Protein AF-A0A8H7C502-F1 (afdb_monom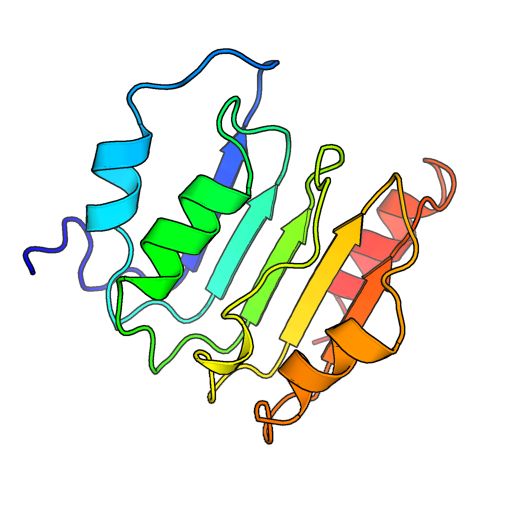er_lite)

Organism: NCBI:txid192524

Secondary structure (DSSP, 8-state):
---S-TT--EEEEE--SSS---TTHHHHHTT--TT--EEEEES--SS-HHHHHHHHHHS--TT--EEEEE-TT--S--TTGGG-TT--EEEEE-SS----TTGGGGGTT-TT--EEEEE----HHHHHHHHHHHHH--

Radius of gyration: 14.64 Å; chains: 1; bounding box: 37×34×35 Å

pLDDT: mean 75.17, std 14.71, range [41.12, 95.19]

Structure (mmCIF, N/CA/C/O backbone):
data_AF-A0A8H7C502-F1
#
_entry.id   AF-A0A8H7C502-F1
#
loop_
_atom_site.group_PDB
_atom_site.id
_atom_site.type_symbol
_atom_site.label_atom_id
_atom_site.label_alt_id
_atom_site.label_comp_id
_atom_site.label_asym_id
_atom_site.label_entity_id
_atom_site.label_seq_id
_atom_site.pdbx_PDB_ins_code
_atom_site.Cartn_x
_atom_site.Cartn_y
_atom_site.Cartn_z
_atom_site.occupancy
_atom_site.B_iso_or_equiv
_atom_site.auth_seq_id
_atom_site.auth_comp_id
_atom_site.auth_asym_id
_atom_site.auth_atom_id
_atom_site.pdbx_PDB_model_num
ATOM 1 N N . MET A 1 1 ? -9.299 15.605 6.192 1.00 69.31 1 MET A N 1
ATOM 2 C CA . MET A 1 1 ? -9.250 15.114 4.798 1.00 69.31 1 MET A CA 1
ATOM 3 C C . MET A 1 1 ? -10.666 14.832 4.335 1.00 69.31 1 MET A C 1
ATOM 5 O O . MET A 1 1 ? -11.429 14.290 5.125 1.00 69.31 1 MET A O 1
ATOM 9 N N . VAL A 1 2 ? -11.006 15.167 3.092 1.00 83.00 2 VAL A N 1
ATOM 10 C CA . VAL A 1 2 ? -12.197 14.621 2.421 1.00 83.00 2 VAL A CA 1
ATOM 11 C C . VAL A 1 2 ? -11.746 13.377 1.661 1.00 83.00 2 VAL A C 1
ATOM 13 O O . VAL A 1 2 ? -10.684 13.412 1.049 1.00 83.00 2 VAL A O 1
ATOM 16 N N . TYR A 1 3 ? -12.511 12.290 1.719 1.00 87.19 3 TYR A N 1
ATOM 17 C CA . TYR A 1 3 ? -12.238 11.074 0.949 1.00 87.19 3 TYR A CA 1
ATOM 18 C C . TYR A 1 3 ? -13.361 10.871 -0.063 1.00 87.19 3 TYR A C 1
ATOM 20 O O . TYR A 1 3 ? -14.529 10.972 0.309 1.00 87.19 3 TYR A O 1
ATOM 28 N N . ILE A 1 4 ? -13.025 10.579 -1.322 1.00 88.50 4 ILE A N 1
ATOM 29 C CA . ILE A 1 4 ? -14.032 10.328 -2.370 1.00 88.50 4 ILE A CA 1
ATOM 30 C C . ILE A 1 4 ? -14.744 8.996 -2.100 1.00 88.50 4 ILE A C 1
ATOM 32 O O . ILE A 1 4 ? -15.949 8.885 -2.307 1.00 88.50 4 ILE A O 1
ATOM 36 N N . LEU A 1 5 ? -14.011 7.997 -1.592 1.00 89.44 5 LEU A N 1
ATOM 37 C CA . LEU A 1 5 ? -14.515 6.644 -1.346 1.00 89.44 5 LEU A CA 1
ATOM 38 C C . LEU A 1 5 ? -14.188 6.180 0.091 1.00 89.44 5 LEU A C 1
ATOM 40 O O . LEU A 1 5 ? -13.353 5.298 0.279 1.00 89.44 5 LEU A O 1
ATOM 44 N N . PRO A 1 6 ? -14.830 6.745 1.133 1.00 89.44 6 PRO A N 1
ATOM 45 C CA . PRO A 1 6 ? -14.469 6.504 2.538 1.00 89.44 6 PRO A CA 1
ATOM 46 C C . PRO A 1 6 ? -14.747 5.081 3.048 1.00 89.44 6 PRO A C 1
ATOM 48 O O . PRO A 1 6 ? -14.337 4.751 4.155 1.00 89.44 6 PRO A O 1
ATOM 51 N N . GLY A 1 7 ? -15.481 4.266 2.285 1.00 92.31 7 GLY A N 1
ATOM 52 C CA . GLY A 1 7 ? -15.746 2.856 2.587 1.00 92.31 7 GLY A CA 1
ATOM 53 C C . GLY A 1 7 ? -14.963 1.880 1.707 1.00 92.31 7 GLY A C 1
ATOM 54 O O . GLY A 1 7 ? -15.174 0.674 1.815 1.00 92.31 7 GLY A O 1
ATOM 55 N N . LEU A 1 8 ? -14.096 2.375 0.815 1.00 94.19 8 LEU A N 1
ATOM 56 C CA . LEU A 1 8 ? -13.321 1.521 -0.079 1.00 94.19 8 LEU A CA 1
ATOM 57 C C . LEU A 1 8 ? -12.335 0.684 0.735 1.00 94.19 8 LEU A C 1
ATOM 59 O O . LEU A 1 8 ? -11.565 1.222 1.530 1.00 94.19 8 LEU A O 1
ATOM 63 N N . GLN A 1 9 ? -12.359 -0.630 0.530 1.00 94.62 9 GLN A N 1
ATOM 64 C CA . GLN A 1 9 ? -11.467 -1.567 1.218 1.00 94.62 9 GLN A CA 1
ATOM 65 C C . GLN A 1 9 ? -10.321 -2.043 0.322 1.00 94.62 9 GLN A C 1
ATOM 67 O O . GLN A 1 9 ? -9.216 -2.273 0.807 1.00 94.62 9 GLN A O 1
ATOM 72 N N . GLY A 1 10 ? -10.573 -2.179 -0.980 1.00 92.56 10 GLY A N 1
ATOM 73 C CA . GLY A 1 10 ? -9.580 -2.607 -1.956 1.00 92.56 10 GLY A CA 1
ATOM 74 C C . GLY A 1 10 ? -9.371 -1.564 -3.035 1.00 92.56 10 GLY A C 1
ATOM 75 O O . GLY A 1 10 ? -10.336 -1.076 -3.617 1.00 92.56 10 GLY A O 1
ATOM 76 N N . LEU A 1 11 ? -8.110 -1.247 -3.302 1.00 90.06 11 LEU A N 1
ATOM 77 C CA . LEU A 1 11 ? -7.704 -0.370 -4.388 1.00 90.06 11 LEU A CA 1
ATOM 78 C C . LEU A 1 11 ? -6.736 -1.120 -5.301 1.00 90.06 11 LEU A C 1
ATOM 80 O O . LEU A 1 11 ? -5.692 -1.589 -4.850 1.00 90.06 11 LEU A O 1
ATOM 84 N N . SER A 1 12 ? -7.081 -1.216 -6.581 1.00 86.06 12 SER A N 1
ATOM 85 C CA . SER A 1 12 ? -6.190 -1.721 -7.621 1.00 86.06 12 SER A CA 1
ATOM 86 C C . SER A 1 12 ? -5.934 -0.603 -8.621 1.00 86.06 12 SER A C 1
ATOM 88 O O . SER A 1 12 ? -6.867 -0.051 -9.202 1.00 86.06 12 SER A O 1
ATOM 90 N N . LEU A 1 13 ? -4.667 -0.234 -8.750 1.00 80.25 13 LEU A N 1
ATOM 91 C CA . LEU A 1 13 ? -4.172 0.792 -9.647 1.00 80.25 13 LEU A CA 1
ATOM 92 C C . LEU A 1 13 ? -3.386 0.091 -10.755 1.00 80.25 13 LEU A C 1
ATOM 94 O O . LEU A 1 13 ? -2.223 -0.248 -10.562 1.00 80.25 13 LEU A O 1
ATOM 98 N N . VAL A 1 14 ? -4.031 -0.129 -11.901 1.00 74.75 14 VAL A N 1
ATOM 99 C CA . VAL A 1 14 ? -3.428 -0.758 -13.085 1.00 74.75 14 VAL A CA 1
ATOM 100 C C . VAL A 1 14 ? -3.310 0.279 -14.197 1.00 74.75 14 VAL A C 1
ATOM 102 O O . VAL A 1 14 ? -4.322 0.866 -14.584 1.00 74.75 14 VAL A O 1
ATOM 105 N N . SER A 1 15 ? -2.099 0.517 -14.700 1.00 67.88 15 SER A N 1
ATOM 106 C CA . SER A 1 15 ? -1.896 1.326 -15.907 1.00 67.88 15 SER A CA 1
ATOM 107 C C . SER A 1 15 ? -1.900 0.437 -17.148 1.00 67.88 15 SER A C 1
ATOM 109 O O . SER A 1 15 ? -1.446 -0.700 -17.104 1.00 67.88 15 SER A O 1
ATOM 111 N N . ALA A 1 16 ? -2.431 0.943 -18.260 1.00 56.38 16 ALA A N 1
ATOM 112 C CA . ALA A 1 16 ? -2.487 0.211 -19.527 1.00 56.38 16 ALA A CA 1
ATOM 113 C C . ALA A 1 16 ? -1.520 0.761 -20.588 1.00 56.38 16 ALA A C 1
ATOM 115 O O . ALA A 1 16 ? -1.327 0.112 -21.60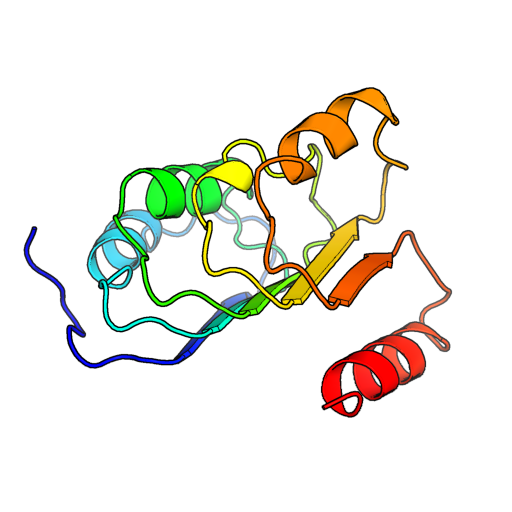9 1.00 56.38 16 ALA A O 1
ATOM 116 N N . ASN A 1 17 ? -0.939 1.951 -20.385 1.00 52.50 17 ASN A N 1
ATOM 117 C CA . ASN A 1 17 ? -0.153 2.649 -21.403 1.00 52.50 17 ASN A CA 1
ATOM 118 C C . ASN A 1 17 ? 1.123 3.259 -20.807 1.00 52.50 17 ASN A C 1
ATOM 120 O O . ASN A 1 17 ? 1.136 3.658 -19.646 1.00 52.50 17 ASN A O 1
ATOM 124 N N . GLY A 1 18 ? 2.172 3.330 -21.638 1.00 54.72 18 GLY A N 1
ATOM 125 C CA . GLY A 1 18 ? 3.511 3.824 -21.296 1.00 54.72 18 GLY A CA 1
ATOM 126 C C . GLY A 1 18 ? 3.571 5.265 -20.751 1.00 54.72 18 GLY A C 1
ATOM 127 O O . GLY A 1 18 ? 2.543 5.920 -20.592 1.00 54.72 18 GLY A O 1
ATOM 128 N N . PRO A 1 19 ? 4.784 5.785 -20.483 1.00 52.06 19 PRO A N 1
ATOM 129 C CA . PRO A 1 19 ? 5.087 6.759 -19.428 1.00 52.06 19 PRO A CA 1
ATOM 130 C C . PRO A 1 19 ? 4.609 8.193 -19.718 1.00 52.06 19 PRO A C 1
ATOM 132 O O . PRO A 1 19 ? 5.402 9.125 -19.842 1.00 52.06 19 PRO A O 1
ATOM 135 N N . GLN A 1 20 ? 3.300 8.405 -19.827 1.00 54.44 20 GLN A N 1
ATOM 136 C CA . GLN A 1 20 ? 2.707 9.736 -19.878 1.00 54.44 20 GLN A CA 1
ATOM 137 C C . GLN A 1 20 ? 2.201 10.122 -18.492 1.00 54.44 20 GLN A C 1
ATOM 139 O O . GLN A 1 20 ? 1.434 9.392 -17.870 1.00 54.44 20 GLN A O 1
ATOM 144 N N . SER A 1 21 ? 2.631 11.286 -18.001 1.00 50.88 21 SER A N 1
ATOM 145 C CA . SER A 1 21 ? 2.232 11.781 -16.687 1.00 50.88 21 SER A CA 1
ATOM 146 C C . SER A 1 21 ? 0.725 12.022 -16.649 1.00 50.88 21 SER A C 1
ATOM 148 O O . SER A 1 21 ? 0.172 12.894 -17.324 1.00 50.88 21 SER A O 1
ATOM 150 N N . HIS A 1 22 ? 0.020 11.207 -15.871 1.00 55.72 22 HIS A N 1
ATOM 151 C CA . HIS A 1 22 ? -1.423 11.323 -15.783 1.00 55.72 22 HIS A CA 1
ATOM 152 C C . HIS A 1 22 ? -1.814 12.412 -14.767 1.00 55.72 22 HIS A C 1
ATOM 154 O O . HIS A 1 22 ? -1.329 12.401 -13.632 1.00 55.72 22 HIS A O 1
ATOM 160 N N . PRO A 1 23 ? -2.784 13.296 -15.089 1.00 57.62 23 PRO A N 1
ATOM 161 C CA . PRO A 1 23 ? -3.371 14.255 -14.137 1.00 57.62 23 PRO A CA 1
ATOM 162 C C . PRO A 1 23 ? -4.107 13.576 -12.960 1.00 57.62 23 PRO A C 1
ATOM 164 O O . PRO A 1 23 ? -4.678 14.233 -12.092 1.00 57.62 23 PRO A O 1
ATOM 167 N N . PHE A 1 24 ? -4.093 12.245 -12.926 1.00 65.19 24 PHE A N 1
ATOM 168 C CA . PHE A 1 24 ? -4.794 11.381 -11.992 1.00 65.19 24 PHE A CA 1
ATOM 169 C C . PHE A 1 24 ? -4.161 11.340 -10.586 1.00 65.19 24 PHE A C 1
ATOM 171 O O . PHE A 1 24 ? -4.826 10.949 -9.629 1.00 65.19 24 PHE A O 1
ATOM 178 N N . LEU A 1 25 ? -2.920 11.815 -10.418 1.00 64.06 25 LEU A N 1
ATOM 179 C CA . LEU A 1 25 ? -2.206 11.814 -9.129 1.00 64.06 25 LEU A CA 1
ATOM 180 C C . LEU A 1 25 ? -2.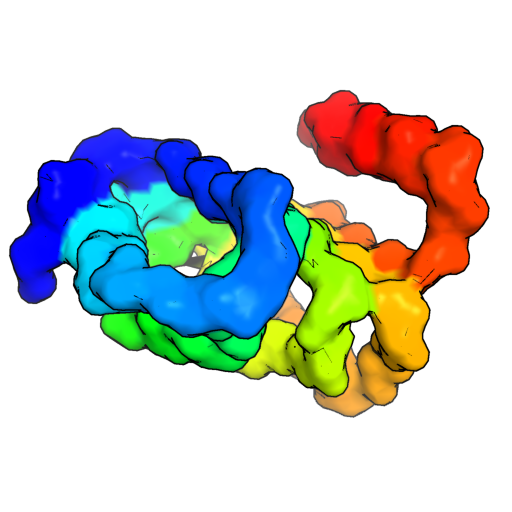937 12.576 -8.018 1.00 64.06 25 LEU A C 1
ATOM 182 O O . LEU A 1 25 ? -3.026 12.102 -6.885 1.00 64.06 25 LEU A O 1
ATOM 186 N N . GLY A 1 26 ? -3.536 13.722 -8.357 1.00 66.62 26 GLY A N 1
ATOM 187 C CA . GLY A 1 26 ? -4.331 14.491 -7.401 1.00 66.62 26 GLY A CA 1
ATOM 188 C C . GLY A 1 26 ? -5.541 13.705 -6.895 1.00 66.62 26 GLY A C 1
ATOM 189 O O . GLY A 1 26 ? -5.847 13.753 -5.708 1.00 66.62 26 GLY A O 1
ATOM 190 N N . ILE A 1 27 ? -6.188 12.925 -7.767 1.00 73.81 27 ILE A N 1
ATOM 191 C CA . ILE A 1 27 ? -7.387 12.143 -7.442 1.00 73.81 27 ILE A CA 1
ATOM 192 C C . ILE A 1 27 ? -7.042 10.959 -6.536 1.00 73.81 27 ILE A C 1
ATOM 194 O O . ILE A 1 27 ? -7.770 10.717 -5.574 1.00 73.81 27 ILE A O 1
ATOM 198 N N . ILE A 1 28 ? -5.920 10.268 -6.782 1.00 76.88 28 ILE A N 1
ATOM 199 C CA . ILE A 1 28 ? -5.507 9.099 -5.985 1.00 76.88 28 ILE A CA 1
ATOM 200 C C . ILE A 1 28 ? -5.360 9.460 -4.500 1.00 76.88 28 ILE A C 1
ATOM 202 O O . ILE A 1 28 ? -5.782 8.685 -3.641 1.00 76.88 28 ILE A O 1
ATOM 206 N N . SER A 1 29 ? -4.849 10.654 -4.178 1.00 80.56 29 SER A N 1
ATOM 207 C CA . SER A 1 29 ? -4.738 11.102 -2.781 1.00 80.56 29 SER A CA 1
ATOM 208 C C . SER A 1 29 ? -6.090 11.082 -2.047 1.00 80.56 29 SER A C 1
ATOM 210 O O . SER A 1 29 ? -6.208 10.584 -0.931 1.00 80.56 29 SER A O 1
ATOM 212 N N . TYR A 1 30 ? -7.175 11.489 -2.704 1.00 85.19 30 TYR A N 1
ATOM 213 C CA . TYR A 1 30 ? -8.508 11.466 -2.099 1.00 85.19 30 TYR A CA 1
ATOM 214 C C . TYR A 1 30 ? -9.125 10.058 -1.996 1.00 85.19 30 TYR A C 1
ATOM 216 O O . TYR A 1 30 ? -10.183 9.902 -1.378 1.00 85.19 30 TYR A O 1
ATOM 224 N N . ILE A 1 31 ? -8.498 9.037 -2.587 1.00 88.12 31 ILE A N 1
ATOM 225 C CA . ILE A 1 31 ? -8.930 7.634 -2.513 1.00 88.12 31 ILE A CA 1
ATOM 226 C C . ILE A 1 31 ? -8.290 6.920 -1.311 1.00 88.12 31 ILE A C 1
ATOM 228 O O . ILE A 1 31 ? -8.881 5.973 -0.790 1.00 88.12 31 ILE A O 1
ATOM 232 N N . PHE A 1 32 ? -7.136 7.387 -0.815 1.00 89.81 32 PHE A N 1
ATOM 233 C CA . PHE A 1 32 ? -6.431 6.801 0.332 1.00 89.81 32 PHE A CA 1
ATOM 234 C C . PHE A 1 32 ? -7.137 7.064 1.673 1.00 89.81 32 PHE A C 1
ATOM 236 O O . PHE A 1 32 ? -6.706 7.865 2.505 1.00 89.81 32 PHE A O 1
ATOM 243 N N . ALA A 1 33 ? -8.250 6.364 1.879 1.00 91.25 33 ALA A N 1
ATOM 244 C CA . ALA A 1 33 ? -9.067 6.426 3.079 1.00 91.25 33 ALA A CA 1
ATOM 245 C C . ALA A 1 33 ? -8.623 5.400 4.144 1.00 91.25 33 ALA A C 1
ATOM 247 O O . ALA A 1 33 ? -8.144 4.318 3.796 1.00 91.25 33 ALA A O 1
ATOM 248 N N . PRO A 1 34 ? -8.868 5.662 5.445 1.00 92.25 34 PRO A N 1
ATOM 249 C CA . PRO A 1 34 ? -8.538 4.733 6.532 1.00 92.25 34 PRO A CA 1
ATOM 250 C C . PRO A 1 34 ? -9.223 3.361 6.443 1.00 92.25 34 PRO A C 1
ATOM 252 O O . PRO A 1 34 ? -8.804 2.424 7.121 1.00 92.25 34 PRO A O 1
ATOM 255 N N . SER A 1 35 ? -10.287 3.239 5.645 1.00 93.50 35 SER A N 1
ATOM 256 C CA . SER A 1 35 ? -10.997 1.983 5.382 1.00 93.50 35 SER A CA 1
ATOM 257 C C . SER A 1 35 ? -10.208 1.001 4.517 1.00 93.50 35 SER A C 1
ATOM 259 O O . SER A 1 35 ? -10.576 -0.172 4.474 1.00 93.50 35 SER A O 1
ATOM 261 N N . LEU A 1 36 ? -9.161 1.456 3.818 1.00 94.88 36 LEU A N 1
ATOM 262 C CA . LEU A 1 36 ? -8.386 0.607 2.923 1.00 94.88 36 LEU A CA 1
ATOM 263 C C . LEU A 1 36 ? -7.670 -0.494 3.699 1.00 94.88 36 LEU A C 1
ATOM 265 O O . LEU A 1 36 ? -6.957 -0.251 4.673 1.00 94.88 36 LEU A O 1
ATOM 269 N N . THR A 1 37 ? -7.854 -1.715 3.213 1.00 95.12 37 THR A N 1
ATOM 270 C CA . THR A 1 37 ? -7.257 -2.935 3.750 1.00 95.12 37 THR A CA 1
ATOM 271 C C . THR A 1 37 ? -6.271 -3.551 2.765 1.00 95.12 37 THR A C 1
ATOM 273 O O . THR A 1 37 ? -5.287 -4.166 3.183 1.00 95.12 37 THR A O 1
ATOM 276 N N . THR A 1 38 ? -6.502 -3.349 1.464 1.00 93.56 38 THR A N 1
ATOM 277 C CA . THR A 1 38 ? -5.664 -3.873 0.385 1.00 93.56 38 THR A CA 1
ATOM 278 C C . THR A 1 38 ? -5.377 -2.806 -0.664 1.00 93.56 38 THR A C 1
ATOM 280 O O . THR A 1 38 ? -6.282 -2.097 -1.108 1.00 93.56 38 THR A O 1
ATOM 283 N N . ILE A 1 39 ? -4.114 -2.703 -1.071 1.00 90.50 39 ILE A N 1
ATOM 284 C CA . ILE A 1 39 ? -3.684 -1.861 -2.190 1.00 90.50 39 ILE A CA 1
ATOM 285 C C . ILE A 1 39 ? -2.805 -2.708 -3.108 1.00 90.50 39 ILE A C 1
ATOM 287 O O . ILE A 1 39 ? -1.922 -3.437 -2.652 1.00 90.50 39 ILE A O 1
ATOM 291 N N . THR A 1 40 ? -3.073 -2.649 -4.404 1.00 86.56 40 THR A N 1
ATOM 292 C CA . THR A 1 40 ? -2.236 -3.236 -5.451 1.00 86.56 40 THR A CA 1
ATOM 293 C C . THR A 1 40 ? -1.966 -2.169 -6.490 1.00 86.56 40 THR A C 1
ATOM 295 O O . THR A 1 40 ? -2.904 -1.583 -7.023 1.00 86.56 40 THR A O 1
ATOM 298 N N . VAL A 1 41 ? -0.694 -1.919 -6.757 1.00 80.88 41 VAL A N 1
ATOM 299 C CA . VAL A 1 41 ? -0.238 -1.035 -7.827 1.00 80.88 41 VAL A CA 1
ATOM 300 C C . VAL A 1 41 ? 0.517 -1.905 -8.812 1.00 80.88 41 VAL A C 1
ATOM 302 O O . VAL A 1 41 ? 1.413 -2.638 -8.397 1.00 80.88 41 VAL A O 1
ATOM 305 N N . SER A 1 42 ? 0.118 -1.868 -10.078 1.00 76.81 42 SER A N 1
ATOM 306 C CA . SER A 1 42 ? 0.747 -2.653 -11.133 1.00 76.81 42 SER A CA 1
ATOM 307 C C . SER A 1 42 ? 0.878 -1.864 -12.429 1.00 76.81 42 SER A C 1
ATOM 309 O O . SER A 1 42 ? -0.058 -1.135 -12.777 1.00 76.81 42 SER A O 1
ATOM 311 N N . VAL A 1 43 ? 1.959 -2.120 -13.174 1.00 66.62 43 VAL A N 1
ATOM 312 C CA . VAL A 1 43 ? 2.272 -1.548 -14.499 1.00 66.62 43 VAL A CA 1
ATOM 313 C C . VAL A 1 43 ? 2.575 -0.043 -14.448 1.00 66.62 43 VAL A C 1
ATOM 315 O O . VAL A 1 43 ? 1.923 0.697 -13.719 1.00 66.62 43 VAL A O 1
ATOM 318 N N . CYS A 1 44 ? 3.532 0.437 -15.250 1.00 60.88 44 CYS A N 1
ATOM 319 C CA . CYS A 1 44 ? 4.039 1.814 -15.206 1.00 60.88 44 CYS A CA 1
ATOM 320 C C . CYS A 1 44 ? 2.940 2.889 -15.230 1.00 60.88 44 CYS A C 1
ATOM 322 O O . CYS A 1 44 ? 2.251 3.099 -16.232 1.00 60.88 44 CYS A O 1
ATOM 324 N N . TRP A 1 45 ? 2.830 3.653 -14.144 1.00 56.50 45 TRP A N 1
ATOM 325 C CA . TRP A 1 45 ? 1.805 4.691 -13.969 1.00 56.50 45 TRP A CA 1
ATOM 326 C C . TRP A 1 45 ? 2.144 6.056 -14.588 1.00 56.50 45 TRP A C 1
ATOM 328 O O . TRP A 1 45 ? 1.488 7.048 -14.265 1.00 56.50 45 TRP A O 1
ATOM 338 N N . GLY A 1 46 ? 3.191 6.160 -15.421 1.00 50.56 46 GLY A N 1
ATOM 339 C CA . GLY A 1 46 ? 3.691 7.439 -15.968 1.00 50.56 46 GLY A CA 1
ATOM 340 C C . GLY A 1 46 ? 4.049 8.493 -14.905 1.00 50.56 46 GLY A C 1
ATOM 341 O O . GLY A 1 46 ? 4.401 9.630 -15.215 1.00 50.56 46 GLY A O 1
ATOM 342 N N . ALA A 1 47 ? 3.959 8.104 -13.640 1.00 54.38 47 ALA A N 1
ATOM 343 C CA . ALA A 1 47 ? 4.299 8.820 -12.444 1.00 54.38 47 ALA A CA 1
ATOM 344 C C . ALA A 1 47 ? 5.206 7.882 -11.667 1.00 54.38 47 ALA A C 1
ATOM 346 O O . ALA A 1 47 ? 4.846 6.728 -11.437 1.00 54.38 47 ALA A O 1
ATOM 347 N N . SER A 1 48 ? 6.372 8.389 -11.279 1.00 60.47 48 SER A N 1
ATOM 348 C CA . SER A 1 48 ? 7.310 7.646 -10.446 1.00 60.47 48 SER A CA 1
ATOM 349 C C . SER A 1 48 ? 6.569 7.060 -9.243 1.00 60.47 48 SER A C 1
ATOM 351 O O . SER A 1 48 ? 5.806 7.784 -8.589 1.00 60.47 48 SER A O 1
ATOM 353 N N . TRP A 1 49 ? 6.814 5.780 -8.954 1.00 68.38 49 TRP A N 1
ATOM 354 C CA . TRP A 1 49 ? 6.408 5.070 -7.738 1.00 68.38 49 TRP A CA 1
ATOM 355 C C . TRP A 1 49 ? 6.501 5.954 -6.476 1.00 68.38 49 TRP A C 1
ATOM 357 O O . TRP A 1 49 ? 5.580 5.989 -5.653 1.00 68.38 49 TRP A O 1
ATOM 367 N N . ILE A 1 50 ? 7.546 6.785 -6.404 1.00 71.44 50 ILE A N 1
ATOM 368 C CA . ILE A 1 50 ? 7.794 7.778 -5.351 1.00 71.44 50 ILE A CA 1
ATOM 369 C C . ILE A 1 50 ? 6.566 8.662 -5.091 1.00 71.44 50 ILE A C 1
ATOM 371 O O . ILE A 1 50 ? 6.283 9.020 -3.951 1.00 71.44 50 ILE A O 1
ATOM 375 N N . THR A 1 51 ? 5.799 9.001 -6.124 1.00 75.19 51 THR A N 1
ATOM 376 C CA . THR A 1 51 ? 4.611 9.856 -6.027 1.00 75.19 51 THR A CA 1
ATOM 377 C C . THR A 1 51 ? 3.441 9.134 -5.365 1.00 75.19 51 THR A C 1
ATOM 379 O O . THR A 1 51 ? 2.795 9.686 -4.472 1.00 75.19 51 THR A O 1
ATOM 382 N N . VAL A 1 52 ? 3.169 7.891 -5.774 1.00 77.44 52 VAL A N 1
ATOM 383 C CA . VAL A 1 52 ? 2.102 7.068 -5.180 1.00 77.44 52 VAL A CA 1
ATOM 384 C C . VAL A 1 52 ? 2.436 6.785 -3.720 1.00 77.44 52 VAL A C 1
ATOM 386 O O . VAL A 1 52 ? 1.605 7.020 -2.842 1.00 77.44 52 VAL A O 1
ATOM 389 N N . GLN A 1 53 ? 3.681 6.395 -3.453 1.00 79.69 53 GLN A N 1
ATOM 390 C CA . GLN A 1 53 ? 4.227 6.208 -2.115 1.00 79.69 53 GLN A CA 1
ATOM 391 C C . GLN A 1 53 ? 4.121 7.475 -1.260 1.00 79.69 53 GLN A C 1
ATOM 393 O O . GLN A 1 53 ? 3.653 7.416 -0.124 1.00 79.69 53 GLN A O 1
ATOM 398 N N . HIS A 1 54 ? 4.511 8.636 -1.798 1.00 82.31 54 HIS A N 1
ATOM 399 C CA . HIS A 1 54 ? 4.408 9.921 -1.110 1.00 82.31 54 HIS A CA 1
ATOM 400 C C . HIS A 1 54 ? 2.963 10.202 -0.690 1.00 82.31 54 HIS A C 1
ATOM 402 O O . HIS A 1 54 ? 2.707 10.546 0.466 1.00 82.31 54 HIS A O 1
ATOM 408 N N . HIS A 1 55 ? 2.005 9.999 -1.599 1.00 84.00 55 HIS A N 1
ATOM 409 C CA . HIS A 1 55 ? 0.597 10.147 -1.263 1.00 84.00 55 HIS A CA 1
ATOM 410 C C . HIS A 1 55 ? 0.177 9.141 -0.195 1.00 84.00 55 HIS A C 1
ATOM 412 O O . HIS A 1 55 ? -0.306 9.577 0.845 1.00 84.00 55 HIS A O 1
ATOM 418 N N . MET A 1 56 ? 0.436 7.844 -0.357 1.00 86.19 56 MET A N 1
ATOM 419 C CA . MET A 1 56 ? 0.109 6.837 0.662 1.00 86.19 56 MET A CA 1
ATOM 420 C C . MET A 1 56 ? 0.653 7.205 2.047 1.00 86.19 56 MET A C 1
ATOM 422 O O . MET A 1 56 ? -0.088 7.176 3.026 1.00 86.19 56 MET A O 1
ATOM 426 N N . ASN A 1 57 ? 1.910 7.642 2.118 1.00 86.50 57 ASN A N 1
ATOM 427 C CA . ASN A 1 57 ? 2.567 8.064 3.352 1.00 86.50 57 ASN A CA 1
ATOM 428 C C . ASN A 1 57 ? 1.960 9.348 3.943 1.00 86.50 57 ASN A C 1
ATOM 430 O O . ASN A 1 57 ? 2.032 9.576 5.151 1.00 86.50 57 ASN A O 1
ATOM 434 N N . SER A 1 58 ? 1.347 10.208 3.132 1.00 87.75 58 SER A N 1
ATOM 435 C CA . SER A 1 58 ? 0.619 11.386 3.624 1.00 87.75 58 SER A CA 1
ATOM 436 C C . SER A 1 58 ? -0.743 11.041 4.252 1.00 87.75 58 SER A C 1
ATOM 438 O O . SER A 1 58 ? -1.337 11.879 4.934 1.00 87.75 58 SER A O 1
ATOM 440 N N . HIS A 1 59 ? -1.220 9.801 4.084 1.00 88.12 59 HIS A N 1
ATOM 441 C CA . HIS A 1 59 ? -2.486 9.316 4.624 1.00 88.12 59 HIS A CA 1
ATOM 442 C C . HIS A 1 59 ? -2.283 8.342 5.787 1.00 88.12 59 HIS A C 1
ATOM 444 O O . HIS A 1 59 ? -1.336 7.561 5.848 1.00 88.12 59 HIS A O 1
ATOM 450 N N . HIS A 1 60 ? -3.217 8.369 6.735 1.00 89.06 60 HIS A N 1
ATOM 451 C CA . HIS A 1 60 ? -3.265 7.374 7.797 1.00 89.06 60 HIS A CA 1
ATOM 452 C C . HIS A 1 60 ? -4.057 6.155 7.310 1.00 89.06 60 HIS A C 1
ATOM 454 O O . HIS A 1 60 ? -5.281 6.223 7.184 1.00 89.06 60 HIS A O 1
ATOM 460 N N . LEU A 1 61 ? -3.353 5.050 7.047 1.00 92.31 61 LEU A N 1
ATOM 461 C CA . LEU A 1 61 ? -3.913 3.784 6.557 1.00 92.31 61 LEU A CA 1
ATOM 462 C C . LEU A 1 61 ? -3.803 2.676 7.628 1.00 92.31 61 LEU A C 1
ATOM 464 O O . LEU A 1 61 ? -3.069 1.705 7.443 1.00 92.31 61 LEU A O 1
ATOM 468 N N . PRO A 1 62 ? -4.503 2.800 8.773 1.00 91.50 62 PRO A N 1
ATOM 469 C CA . PRO A 1 62 ? -4.314 1.919 9.930 1.00 91.50 62 PRO A CA 1
ATOM 470 C C . PRO A 1 62 ? -4.740 0.472 9.678 1.00 91.50 62 PRO A C 1
ATOM 472 O O . PRO A 1 62 ? -4.289 -0.427 10.381 1.00 91.50 62 PRO A O 1
ATOM 475 N N . ASN A 1 63 ? -5.612 0.242 8.696 1.00 92.94 63 ASN A N 1
ATOM 476 C CA . ASN A 1 63 ? -6.172 -1.073 8.394 1.00 92.94 63 ASN A CA 1
ATOM 477 C C . ASN A 1 63 ? -5.484 -1.767 7.214 1.00 92.94 63 ASN A C 1
ATOM 479 O O . ASN A 1 63 ? -5.863 -2.889 6.869 1.00 92.94 63 ASN A O 1
ATOM 483 N N . LEU A 1 64 ? -4.484 -1.126 6.598 1.00 94.38 64 LEU A N 1
ATOM 484 C CA . LEU A 1 64 ? -3.776 -1.684 5.455 1.00 94.38 64 LEU A CA 1
ATOM 485 C C . LEU A 1 64 ? -2.990 -2.920 5.902 1.00 94.38 64 LEU A C 1
ATOM 487 O O . LEU A 1 64 ? -1.977 -2.810 6.590 1.00 94.38 64 LEU A O 1
ATOM 491 N N . TYR A 1 65 ? -3.470 -4.103 5.516 1.00 95.19 65 TYR A N 1
ATOM 492 C CA . TYR A 1 65 ? -2.840 -5.377 5.867 1.00 95.19 65 TYR A CA 1
ATOM 493 C C . TYR A 1 65 ? -2.130 -6.022 4.674 1.00 95.19 65 TYR A C 1
ATOM 495 O O . TYR A 1 65 ? -1.261 -6.873 4.874 1.00 95.19 65 TYR A O 1
ATOM 503 N N . ARG A 1 66 ? -2.491 -5.651 3.439 1.00 93.62 66 ARG A N 1
ATOM 504 C CA . ARG A 1 66 ? -1.882 -6.184 2.218 1.00 93.62 66 ARG A CA 1
ATOM 505 C C . ARG A 1 66 ? -1.513 -5.063 1.263 1.00 93.62 66 ARG A C 1
ATOM 507 O O . ARG A 1 66 ? -2.358 -4.245 0.903 1.00 93.62 66 ARG A O 1
ATOM 514 N N . LEU A 1 67 ? -0.272 -5.107 0.804 1.00 90.44 67 LEU A N 1
ATOM 515 C CA . LEU A 1 67 ? 0.284 -4.149 -0.127 1.00 90.44 67 LEU A CA 1
ATOM 516 C C . LEU A 1 67 ? 1.110 -4.866 -1.187 1.00 90.44 67 LEU A C 1
ATOM 518 O O . LEU A 1 67 ? 1.923 -5.734 -0.866 1.00 90.44 67 LEU A O 1
ATOM 522 N N . ARG A 1 68 ? 0.851 -4.534 -2.450 1.00 86.88 68 ARG A N 1
ATOM 523 C CA . ARG A 1 68 ? 1.544 -5.104 -3.602 1.00 86.88 68 ARG A CA 1
ATOM 524 C C . ARG A 1 68 ? 2.001 -3.998 -4.539 1.00 86.88 68 ARG A C 1
ATOM 526 O O . ARG A 1 68 ? 1.172 -3.183 -4.947 1.00 86.88 68 ARG A O 1
ATOM 533 N N . TYR A 1 69 ? 3.278 -4.032 -4.886 1.00 82.19 69 TYR A N 1
ATOM 534 C CA . TYR A 1 69 ? 3.909 -3.173 -5.878 1.00 82.19 69 TYR A CA 1
ATOM 535 C C . TYR A 1 69 ? 4.491 -4.058 -6.972 1.00 82.19 69 TYR A C 1
ATOM 537 O O . TYR A 1 69 ? 5.363 -4.877 -6.697 1.00 82.19 69 TYR A O 1
ATOM 545 N N . LEU A 1 70 ? 3.926 -3.941 -8.170 1.00 78.12 70 LEU A N 1
ATOM 546 C CA . LEU A 1 70 ? 4.254 -4.731 -9.351 1.00 78.12 70 LEU A CA 1
ATOM 547 C C . LEU A 1 70 ? 4.589 -3.765 -10.497 1.00 78.12 70 LEU A C 1
ATOM 549 O O . LEU A 1 70 ? 3.777 -3.571 -11.402 1.00 78.12 70 LEU A O 1
ATOM 553 N N . ASP A 1 71 ? 5.705 -3.053 -10.379 1.00 71.69 71 ASP A N 1
ATOM 554 C CA . ASP A 1 71 ? 6.120 -2.053 -11.362 1.00 71.69 71 ASP A CA 1
ATOM 555 C C . ASP A 1 71 ? 7.586 -2.257 -11.713 1.00 71.69 71 ASP A C 1
ATOM 557 O O . ASP A 1 71 ? 8.463 -2.190 -10.856 1.00 71.69 71 ASP A O 1
ATOM 561 N N . ASP A 1 72 ? 7.816 -2.464 -12.996 1.00 67.19 72 ASP A N 1
ATOM 562 C CA . ASP A 1 72 ? 9.109 -2.786 -13.579 1.00 67.19 72 ASP A CA 1
ATOM 563 C C . ASP A 1 72 ? 10.041 -1.561 -13.599 1.00 67.19 72 ASP A C 1
ATOM 565 O O . ASP A 1 72 ? 11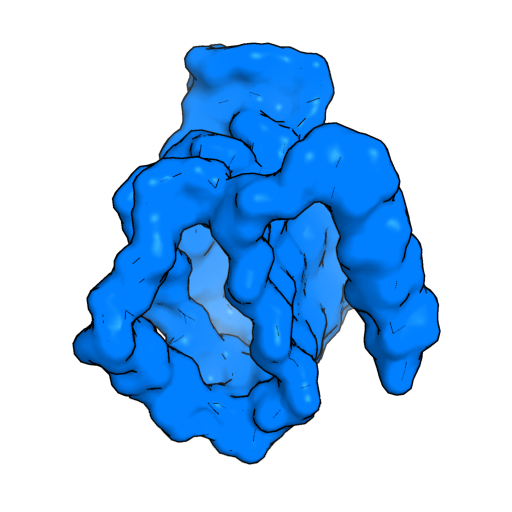.255 -1.678 -13.702 1.00 67.19 72 ASP A O 1
ATOM 569 N N . THR A 1 73 ? 9.482 -0.355 -13.420 1.00 65.19 73 THR A N 1
ATOM 570 C CA . THR A 1 73 ? 10.234 0.913 -13.339 1.00 65.19 73 THR A CA 1
ATOM 571 C C . THR A 1 73 ? 10.593 1.329 -11.913 1.00 65.19 73 THR A C 1
ATOM 573 O O . THR A 1 73 ? 10.852 2.505 -11.631 1.00 65.19 73 THR A O 1
ATOM 576 N N . LEU A 1 74 ? 10.567 0.387 -10.973 1.00 66.81 74 LEU A N 1
ATOM 577 C CA . LEU A 1 74 ? 10.862 0.651 -9.574 1.00 66.81 74 LEU A CA 1
ATOM 578 C C . LEU A 1 74 ? 12.360 0.931 -9.360 1.00 66.81 74 LEU A C 1
ATOM 580 O O . LEU A 1 74 ? 13.134 0.050 -9.038 1.00 66.81 74 LEU A O 1
ATOM 584 N N . GLU A 1 75 ? 12.777 2.191 -9.487 1.00 64.62 75 GLU A N 1
ATOM 585 C CA . GLU A 1 75 ? 14.197 2.561 -9.335 1.00 64.62 75 GLU A CA 1
ATOM 586 C C . GLU A 1 75 ? 14.710 2.494 -7.877 1.00 64.62 75 GLU A C 1
ATOM 588 O O . GLU A 1 75 ? 15.918 2.493 -7.640 1.00 64.62 75 GLU A O 1
ATOM 593 N N . HIS A 1 76 ? 13.814 2.531 -6.880 1.00 68.44 76 HIS A N 1
ATOM 594 C CA . HIS A 1 76 ? 14.179 2.651 -5.463 1.00 68.44 76 HIS A CA 1
ATOM 595 C C . HIS A 1 76 ? 13.223 1.893 -4.537 1.00 68.44 76 HIS A C 1
ATOM 597 O O . HIS A 1 76 ? 12.010 1.874 -4.751 1.00 68.44 76 HIS A O 1
ATOM 603 N N . TYR A 1 77 ? 13.772 1.374 -3.431 1.00 72.50 77 TYR A N 1
ATOM 604 C CA . TYR A 1 77 ? 13.001 0.742 -2.359 1.00 72.50 77 TYR A CA 1
ATOM 605 C C . TYR A 1 77 ? 11.885 1.670 -1.840 1.00 72.50 77 TYR A C 1
ATOM 607 O O . TYR A 1 77 ? 12.128 2.866 -1.635 1.00 72.50 77 TYR A O 1
ATOM 615 N N . PRO A 1 78 ? 10.672 1.151 -1.568 1.00 73.19 78 PRO A N 1
ATOM 616 C CA . PRO A 1 78 ? 9.561 1.952 -1.071 1.00 73.19 78 PRO A CA 1
ATOM 617 C C . PRO A 1 78 ? 9.766 2.464 0.369 1.00 73.19 78 PRO A C 1
ATOM 619 O O . PRO A 1 78 ? 9.266 1.882 1.329 1.00 73.19 78 PRO A O 1
ATOM 622 N N . CYS A 1 79 ? 10.450 3.598 0.538 1.00 74.31 79 CYS A N 1
ATOM 623 C CA . CYS A 1 79 ? 10.631 4.263 1.838 1.00 74.31 79 CYS A CA 1
ATOM 624 C C . CYS A 1 79 ? 9.297 4.629 2.543 1.00 74.31 79 CYS A C 1
ATOM 626 O O . CYS A 1 79 ? 8.292 4.989 1.920 1.00 74.31 79 CYS A O 1
ATOM 628 N N . GLY A 1 80 ? 9.251 4.640 3.873 1.00 80.06 80 GLY A N 1
ATOM 629 C CA . GLY A 1 80 ? 8.015 4.973 4.596 1.00 80.06 80 GLY A CA 1
ATOM 630 C C . GLY A 1 80 ? 7.036 3.801 4.717 1.00 80.06 80 GLY A C 1
ATOM 631 O O . GLY A 1 80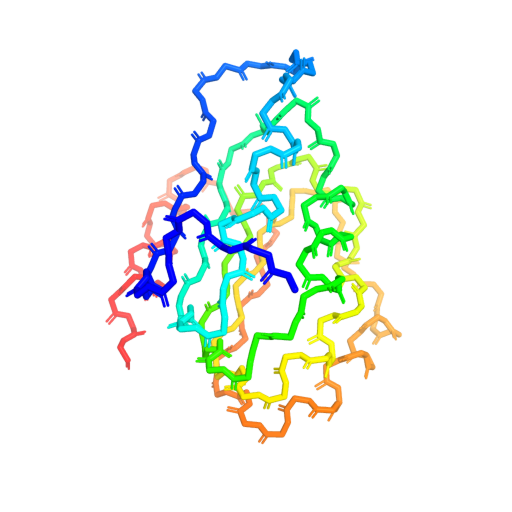 ? 5.974 3.961 5.325 1.00 80.06 80 GLY A O 1
ATOM 632 N N . ILE A 1 81 ? 7.386 2.626 4.179 1.00 84.50 81 ILE A N 1
ATOM 633 C CA . ILE A 1 81 ? 6.620 1.386 4.338 1.00 84.50 81 ILE A CA 1
ATOM 634 C C . ILE A 1 81 ? 6.433 1.020 5.814 1.00 84.50 81 ILE A C 1
ATOM 636 O O . ILE A 1 81 ? 5.386 0.488 6.183 1.00 84.50 81 ILE A O 1
ATOM 640 N N . GLU A 1 82 ? 7.386 1.388 6.676 1.00 85.94 82 GLU A N 1
ATOM 641 C CA . GLU A 1 82 ? 7.370 1.157 8.119 1.00 85.94 82 GLU A CA 1
ATOM 642 C C . GLU A 1 82 ? 6.146 1.756 8.826 1.00 85.94 82 GLU A C 1
ATOM 644 O O . GLU A 1 82 ? 5.783 1.346 9.931 1.00 85.94 82 GLU A O 1
ATOM 649 N N . ARG A 1 83 ? 5.480 2.726 8.188 1.00 87.75 83 ARG A N 1
ATOM 650 C CA . ARG A 1 83 ? 4.297 3.411 8.722 1.00 87.75 83 ARG A CA 1
ATOM 651 C C . ARG A 1 83 ? 3.043 2.546 8.662 1.00 87.75 83 ARG A C 1
ATOM 653 O O . ARG A 1 83 ? 2.097 2.797 9.412 1.00 87.75 83 ARG A O 1
ATOM 660 N N . PHE A 1 84 ? 3.021 1.524 7.808 1.00 90.50 84 PHE A N 1
ATOM 661 C CA . PHE A 1 84 ? 1.909 0.584 7.695 1.00 90.50 84 PHE A CA 1
ATOM 662 C C . PHE A 1 84 ? 2.062 -0.528 8.732 1.00 90.50 84 PHE A C 1
ATOM 664 O O . PHE A 1 84 ? 2.249 -1.692 8.408 1.00 90.50 84 PHE A O 1
ATOM 671 N N . THR A 1 85 ? 1.982 -0.183 10.014 1.00 88.06 85 THR A N 1
ATOM 672 C CA . THR A 1 85 ? 2.283 -1.128 11.102 1.00 88.06 85 THR A CA 1
ATOM 673 C C . THR A 1 85 ? 1.354 -2.341 11.135 1.00 88.06 85 THR A C 1
ATOM 675 O O . THR A 1 85 ? 1.761 -3.392 11.612 1.00 88.06 85 THR A O 1
ATOM 678 N N . SER A 1 86 ? 0.141 -2.243 10.585 1.00 91.50 86 SER A N 1
ATOM 679 C CA . SER A 1 86 ? -0.801 -3.365 10.440 1.00 91.50 86 SER A CA 1
ATOM 680 C C . SER A 1 86 ? -0.499 -4.292 9.256 1.00 91.50 86 SER A C 1
ATOM 682 O O . SER A 1 86 ? -1.229 -5.270 9.054 1.00 91.50 86 SER A O 1
ATOM 684 N N . LEU A 1 87 ? 0.541 -4.005 8.468 1.00 92.50 87 LEU A N 1
ATOM 685 C CA . LEU A 1 87 ? 0.867 -4.746 7.259 1.00 92.50 87 LEU A CA 1
ATOM 686 C C . LEU A 1 87 ? 1.268 -6.184 7.595 1.00 92.50 87 LEU A C 1
ATOM 688 O O . LEU A 1 87 ? 2.117 -6.446 8.443 1.00 92.50 87 LEU A O 1
ATOM 692 N N . ARG A 1 88 ? 0.628 -7.131 6.909 1.00 93.94 88 ARG A N 1
ATOM 693 C CA . ARG A 1 88 ? 0.850 -8.577 7.052 1.00 93.94 88 ARG A CA 1
ATOM 694 C C . ARG A 1 88 ? 1.420 -9.204 5.793 1.00 93.94 88 ARG A C 1
ATOM 696 O O . ARG A 1 88 ? 2.057 -10.249 5.879 1.00 93.94 88 ARG A O 1
ATOM 703 N N . CYS A 1 89 ? 1.163 -8.596 4.643 1.00 92.25 89 CYS A N 1
ATOM 704 C CA . CYS A 1 89 ? 1.592 -9.081 3.345 1.00 92.25 89 CYS A CA 1
ATOM 705 C C . CYS A 1 89 ? 2.163 -7.919 2.537 1.00 92.25 89 CYS A C 1
ATOM 707 O O . CYS A 1 89 ? 1.429 -6.981 2.219 1.00 92.25 89 CYS A O 1
ATOM 709 N N . LEU A 1 90 ? 3.452 -8.010 2.222 1.00 89.00 90 LEU A N 1
ATOM 710 C CA . LEU A 1 90 ? 4.169 -7.091 1.352 1.00 89.00 90 LEU A CA 1
ATOM 711 C C . LEU A 1 90 ? 4.722 -7.877 0.166 1.00 89.00 90 LEU A C 1
ATOM 713 O O . LEU A 1 90 ? 5.458 -8.848 0.352 1.00 89.00 90 LEU A O 1
ATOM 717 N N . VAL A 1 91 ? 4.339 -7.466 -1.039 1.00 85.81 91 VAL A N 1
ATOM 718 C CA . VAL A 1 91 ? 4.900 -7.980 -2.290 1.00 85.81 91 VAL A CA 1
ATOM 719 C C . VAL A 1 91 ? 5.506 -6.811 -3.043 1.00 85.81 91 VAL A C 1
ATOM 721 O O . VAL A 1 91 ? 4.813 -5.822 -3.276 1.00 85.81 91 VAL A O 1
ATOM 724 N N . ILE A 1 92 ? 6.775 -6.938 -3.401 1.00 81.88 92 ILE A N 1
ATOM 725 C CA . ILE A 1 92 ? 7.512 -5.979 -4.216 1.00 81.88 92 ILE A CA 1
ATOM 726 C C . ILE A 1 92 ? 8.111 -6.764 -5.383 1.00 81.88 92 ILE A C 1
ATOM 728 O O . ILE A 1 92 ? 8.747 -7.796 -5.165 1.00 81.88 92 ILE A O 1
ATOM 732 N N . HIS A 1 93 ? 7.867 -6.307 -6.601 1.00 77.06 93 HIS A N 1
ATOM 733 C CA . HIS A 1 93 ? 8.535 -6.778 -7.806 1.00 77.06 93 HIS A CA 1
ATOM 734 C C . HIS A 1 93 ? 9.375 -5.622 -8.349 1.00 77.06 93 HIS A C 1
ATOM 736 O O . HIS A 1 93 ? 8.852 -4.515 -8.473 1.00 77.06 93 HIS A O 1
ATOM 742 N N . ASP A 1 94 ? 10.662 -5.878 -8.566 1.00 69.44 94 ASP A N 1
ATOM 743 C CA . ASP A 1 94 ? 11.663 -4.910 -9.017 1.00 69.44 94 ASP A CA 1
ATOM 744 C C . ASP A 1 94 ? 12.539 -5.589 -10.073 1.00 69.44 94 ASP A C 1
ATOM 746 O O . ASP A 1 94 ? 13.169 -6.608 -9.787 1.00 69.44 94 ASP A O 1
ATOM 750 N N . GLU A 1 95 ? 12.558 -5.071 -11.298 1.00 63.03 95 GLU A N 1
ATOM 751 C CA . GLU A 1 95 ? 13.326 -5.678 -12.387 1.00 63.03 95 GLU A CA 1
ATOM 752 C C . GLU A 1 95 ? 14.818 -5.331 -12.349 1.00 63.03 95 GLU A C 1
ATOM 754 O O . GLU A 1 95 ? 15.625 -6.077 -12.906 1.00 63.03 95 GLU A O 1
ATOM 759 N N . GLU A 1 96 ? 15.223 -4.238 -11.695 1.00 57.22 96 GLU A N 1
ATOM 760 C CA . GLU A 1 96 ? 16.545 -3.663 -11.940 1.00 57.22 96 GLU A CA 1
ATOM 761 C C . GLU A 1 96 ? 17.560 -3.898 -10.816 1.00 57.22 96 GLU A C 1
ATOM 763 O O . GLU A 1 96 ? 18.749 -4.039 -11.122 1.00 57.22 96 GLU A O 1
ATOM 768 N N . GLN A 1 97 ? 17.178 -3.952 -9.527 1.00 55.50 97 GLN A N 1
ATOM 769 C CA . GLN A 1 97 ? 18.175 -4.058 -8.441 1.00 55.50 97 GLN A CA 1
ATOM 770 C C . GLN A 1 97 ? 17.728 -4.858 -7.205 1.00 55.50 97 GLN A C 1
ATOM 772 O O . GLN A 1 97 ? 16.689 -4.617 -6.598 1.00 55.50 97 GLN A O 1
ATOM 777 N N . PHE A 1 98 ? 18.600 -5.760 -6.726 1.00 58.28 98 PHE A N 1
ATOM 778 C CA . PHE A 1 98 ? 18.455 -6.342 -5.387 1.00 58.28 98 PHE A CA 1
ATOM 779 C C . PHE A 1 98 ? 18.732 -5.256 -4.343 1.00 58.28 98 PHE A C 1
ATOM 781 O O . PHE A 1 98 ? 19.858 -4.763 -4.231 1.00 58.28 98 PHE A O 1
ATOM 788 N N . TYR A 1 99 ? 17.713 -4.886 -3.567 1.00 65.50 99 TYR A N 1
ATOM 789 C CA . TYR A 1 99 ? 17.849 -3.881 -2.521 1.00 65.50 99 TYR A CA 1
ATOM 790 C C . TYR A 1 99 ? 18.990 -4.206 -1.552 1.00 65.50 99 TYR A C 1
ATOM 792 O O . TYR A 1 99 ? 19.128 -5.334 -1.071 1.00 65.50 99 TYR A O 1
ATOM 800 N N . ASN A 1 100 ? 19.805 -3.204 -1.212 1.00 64.50 100 ASN A N 1
ATOM 801 C CA . ASN A 1 100 ? 20.855 -3.384 -0.215 1.00 64.50 100 ASN A CA 1
ATOM 802 C C . ASN A 1 100 ? 20.224 -3.797 1.123 1.00 64.50 100 ASN A C 1
ATOM 804 O O . ASN A 1 100 ? 19.202 -3.247 1.521 1.00 64.50 100 ASN A O 1
ATOM 808 N N . LEU A 1 101 ? 20.841 -4.724 1.852 1.00 63.06 101 LEU A N 1
ATOM 809 C CA . LEU A 1 101 ? 20.333 -5.258 3.121 1.00 63.06 101 LEU A CA 1
ATOM 810 C C . LEU A 1 101 ? 20.032 -4.152 4.156 1.00 63.06 101 LEU A C 1
ATOM 812 O O . LEU A 1 101 ? 19.168 -4.317 5.012 1.00 63.06 101 LEU A O 1
ATOM 816 N N . SER A 1 102 ? 20.689 -2.995 4.030 1.00 65.94 102 SER A N 1
ATOM 817 C CA . SER A 1 102 ? 20.404 -1.778 4.798 1.00 65.94 102 SER A CA 1
ATOM 818 C C . SER A 1 102 ? 18.992 -1.209 4.600 1.00 65.94 102 SER A C 1
ATOM 820 O O . SER A 1 102 ? 18.453 -0.634 5.536 1.00 65.94 102 SER A O 1
ATOM 822 N N . THR A 1 103 ? 18.370 -1.381 3.434 1.00 70.25 103 THR A N 1
ATOM 823 C CA . THR A 1 103 ? 16.982 -0.941 3.166 1.00 70.25 103 THR A CA 1
ATOM 824 C C . THR A 1 103 ? 15.936 -1.863 3.790 1.00 70.25 103 THR A C 1
ATOM 826 O O . THR A 1 103 ? 14.843 -1.424 4.131 1.00 70.25 103 THR A O 1
ATOM 829 N N . LEU A 1 104 ? 16.284 -3.128 4.057 1.00 74.12 104 LEU A N 1
ATOM 830 C CA . LEU A 1 104 ? 15.401 -4.048 4.782 1.00 74.12 104 LEU A CA 1
ATOM 831 C C . LEU A 1 104 ? 15.239 -3.659 6.259 1.00 74.12 104 LEU A C 1
ATOM 833 O O . LEU A 1 104 ? 14.329 -4.154 6.922 1.00 74.12 104 LEU A O 1
ATOM 837 N N . VAL A 1 105 ? 16.078 -2.756 6.781 1.00 79.75 105 VAL A N 1
ATOM 838 C CA . VAL A 1 105 ? 15.924 -2.194 8.133 1.00 79.75 105 VAL A CA 1
ATOM 839 C C . VAL A 1 105 ? 14.584 -1.463 8.276 1.00 79.75 105 VAL A C 1
ATOM 841 O O . VAL A 1 105 ? 13.978 -1.525 9.345 1.00 79.75 105 VAL A O 1
ATOM 844 N N . ASP A 1 106 ? 14.059 -0.879 7.196 1.00 80.44 106 ASP A N 1
ATOM 845 C CA . ASP A 1 106 ? 12.750 -0.214 7.186 1.00 80.44 106 ASP A CA 1
ATOM 846 C C . ASP A 1 106 ? 11.586 -1.206 7.373 1.00 80.44 106 ASP A C 1
ATOM 848 O O . ASP A 1 106 ? 10.468 -0.819 7.699 1.00 80.44 106 ASP A O 1
ATOM 852 N N . LEU A 1 107 ? 11.821 -2.515 7.233 1.00 83.62 107 LEU A N 1
ATOM 853 C CA . LEU A 1 107 ? 10.821 -3.537 7.558 1.00 83.62 107 LEU A CA 1
ATOM 854 C C . LEU A 1 107 ? 10.773 -3.862 9.055 1.00 83.62 107 LEU A C 1
ATOM 856 O O . LEU A 1 107 ? 9.799 -4.464 9.505 1.00 83.62 107 LEU A O 1
ATOM 860 N N . ALA A 1 108 ? 11.780 -3.470 9.842 1.00 85.06 108 ALA A N 1
ATOM 861 C CA . ALA A 1 108 ? 11.857 -3.803 11.266 1.00 85.06 108 ALA A CA 1
ATOM 862 C C . ALA A 1 108 ? 10.615 -3.370 12.078 1.00 85.06 108 ALA A C 1
ATOM 864 O O . ALA A 1 108 ? 10.199 -4.120 12.963 1.00 85.06 108 ALA A O 1
ATOM 865 N N . PRO A 1 109 ? 9.962 -2.223 11.796 1.00 87.44 109 PRO A N 1
ATOM 866 C CA . PRO A 1 109 ? 8.750 -1.818 12.513 1.00 87.44 109 PRO A CA 1
ATOM 867 C C . PRO A 1 109 ? 7.492 -2.629 12.150 1.00 87.44 109 PRO A C 1
ATOM 869 O O . PRO A 1 109 ? 6.481 -2.545 12.859 1.00 87.44 109 PRO A O 1
ATOM 872 N N . LEU A 1 110 ? 7.527 -3.433 11.081 1.00 88.19 110 LEU A N 1
ATOM 873 C CA . LEU A 1 110 ? 6.397 -4.224 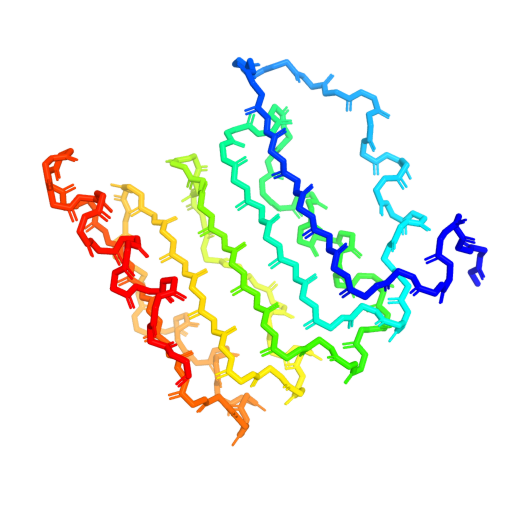10.585 1.00 88.19 110 LEU A CA 1
ATOM 874 C C . LEU A 1 110 ? 6.235 -5.535 11.367 1.00 88.19 110 LEU A C 1
ATOM 876 O O . LEU A 1 110 ? 6.309 -6.636 10.827 1.00 88.19 110 LEU A O 1
ATOM 880 N N . ASN A 1 111 ? 5.959 -5.416 12.664 1.00 88.25 111 ASN A N 1
ATOM 881 C CA . ASN A 1 111 ? 5.882 -6.539 13.609 1.00 88.25 111 ASN A CA 1
ATOM 882 C C . ASN A 1 111 ? 4.819 -7.603 13.268 1.00 88.25 111 ASN A C 1
ATOM 884 O O . ASN A 1 111 ? 4.850 -8.709 13.805 1.00 88.25 111 ASN A O 1
ATOM 888 N N . TYR A 1 112 ? 3.856 -7.272 12.406 1.00 90.00 112 TYR A N 1
ATOM 889 C CA . TYR A 1 112 ? 2.793 -8.183 11.979 1.00 90.00 112 TYR A CA 1
ATOM 890 C C . TYR A 1 112 ? 3.015 -8.758 10.578 1.00 90.00 112 TYR A C 1
ATOM 892 O O . TYR A 1 112 ? 2.140 -9.482 10.090 1.00 90.00 112 TYR A O 1
ATOM 900 N N . LEU A 1 113 ? 4.155 -8.471 9.941 1.00 90.06 113 LEU A N 1
ATOM 901 C CA . LEU A 1 113 ? 4.472 -8.963 8.609 1.00 90.06 113 LEU A CA 1
ATOM 902 C C . LEU A 1 113 ? 4.636 -10.487 8.647 1.00 90.06 113 LEU A C 1
ATOM 904 O O . LEU A 1 113 ? 5.504 -11.025 9.325 1.00 90.06 113 LEU A O 1
ATOM 908 N N . ARG A 1 114 ? 3.759 -11.194 7.932 1.00 91.12 114 ARG A N 1
ATOM 909 C CA . ARG A 1 114 ? 3.744 -12.665 7.838 1.00 91.12 114 ARG A CA 1
ATOM 910 C C . ARG A 1 114 ? 4.221 -13.165 6.485 1.00 91.12 114 ARG A C 1
ATOM 912 O O . ARG A 1 114 ? 4.699 -14.287 6.384 1.00 91.12 114 ARG A O 1
ATOM 919 N N . LYS A 1 115 ? 4.048 -12.346 5.450 1.00 87.56 115 LYS A N 1
ATOM 920 C CA . LYS A 1 115 ? 4.441 -12.643 4.078 1.00 87.56 115 LYS A CA 1
ATOM 921 C C . LYS A 1 115 ? 5.231 -11.463 3.535 1.00 87.56 115 LYS A C 1
ATOM 923 O O . LYS A 1 115 ? 4.701 -10.357 3.442 1.00 87.56 115 LYS A O 1
ATOM 928 N N . LEU A 1 116 ? 6.479 -11.733 3.183 1.00 86.81 116 LEU A N 1
ATOM 929 C CA . LEU A 1 116 ? 7.344 -10.837 2.437 1.00 86.81 116 LEU A CA 1
ATOM 930 C C . LEU A 1 116 ? 7.748 -11.570 1.164 1.00 86.81 116 LEU A C 1
ATOM 932 O O . LEU A 1 116 ? 8.315 -12.658 1.240 1.00 86.81 116 LEU A O 1
ATOM 936 N N . ALA A 1 117 ? 7.429 -10.991 0.017 1.00 83.25 117 ALA A N 1
ATOM 937 C CA . ALA A 1 117 ? 7.922 -11.453 -1.267 1.00 83.25 117 ALA A CA 1
ATOM 938 C C . ALA A 1 117 ? 8.594 -10.274 -1.964 1.00 83.25 117 ALA A C 1
ATOM 940 O O . ALA A 1 117 ? 7.959 -9.245 -2.181 1.00 83.25 117 ALA A O 1
ATOM 941 N N . ILE A 1 118 ? 9.876 -10.431 -2.272 1.00 78.88 118 ILE A N 1
ATOM 942 C CA . ILE A 1 118 ? 10.647 -9.494 -3.081 1.00 78.88 118 ILE A CA 1
ATOM 943 C C . ILE A 1 118 ? 11.127 -10.319 -4.267 1.00 78.88 118 ILE A C 1
ATOM 945 O O . ILE A 1 118 ? 11.893 -11.263 -4.076 1.00 78.88 118 ILE A O 1
ATOM 949 N N . SER A 1 119 ? 10.586 -10.045 -5.448 1.00 71.88 119 SER A N 1
ATOM 950 C CA . SER A 1 119 ? 10.977 -10.716 -6.684 1.00 71.88 119 SER A CA 1
ATOM 951 C C . SER A 1 119 ? 11.816 -9.769 -7.515 1.00 71.88 119 SER A C 1
ATOM 953 O O . SER A 1 119 ? 11.475 -8.598 -7.655 1.00 71.88 119 SER A O 1
ATOM 955 N N . ILE A 1 120 ? 12.903 -10.325 -8.033 1.00 66.31 120 ILE A N 1
ATOM 956 C CA . ILE A 1 120 ? 13.730 -9.741 -9.076 1.00 66.31 120 ILE A CA 1
ATOM 957 C C . ILE A 1 120 ? 13.640 -10.713 -10.233 1.00 66.31 120 ILE A C 1
ATOM 959 O O . ILE A 1 120 ? 13.606 -11.918 -9.969 1.00 66.31 120 ILE A O 1
ATOM 963 N N . GLN A 1 121 ? 13.488 -10.174 -11.439 1.00 59.91 121 GLN A N 1
ATOM 964 C CA . GLN A 1 121 ? 13.229 -10.864 -12.703 1.00 59.91 121 GLN A CA 1
ATOM 965 C C . GLN A 1 121 ? 13.370 -12.399 -12.634 1.00 59.91 121 GLN A C 1
ATOM 967 O O . GLN A 1 121 ? 14.468 -12.947 -12.502 1.00 59.91 121 GLN A O 1
ATOM 972 N N . VAL A 1 122 ? 12.230 -13.085 -12.700 1.00 48.97 122 VAL A N 1
ATOM 973 C CA . VAL A 1 122 ? 12.158 -14.492 -13.107 1.00 48.97 122 VAL A CA 1
ATOM 974 C C . VAL A 1 122 ? 11.605 -14.447 -14.528 1.00 48.97 122 VAL A C 1
ATOM 976 O O . VAL A 1 122 ? 10.730 -13.616 -14.772 1.00 48.97 122 VAL A O 1
ATOM 979 N N . ASP A 1 123 ? 12.159 -15.239 -15.452 1.00 48.88 123 ASP A N 1
ATOM 980 C CA . ASP A 1 123 ? 11.738 -15.285 -16.863 1.00 48.88 123 ASP A CA 1
ATOM 981 C C . ASP A 1 123 ? 10.201 -15.247 -16.997 1.00 48.88 123 ASP A C 1
ATOM 983 O O . ASP A 1 123 ? 9.495 -15.777 -16.139 1.00 48.88 123 ASP A O 1
ATOM 987 N N . ASP A 1 124 ? 9.679 -14.639 -18.069 1.00 52.34 124 ASP A N 1
ATOM 988 C CA . ASP A 1 124 ? 8.236 -14.398 -18.283 1.00 52.34 124 ASP A CA 1
ATOM 989 C C . ASP A 1 124 ? 7.344 -15.639 -18.035 1.00 52.34 124 ASP A C 1
ATOM 991 O O . ASP A 1 124 ? 6.212 -15.506 -17.565 1.00 52.34 124 ASP A O 1
ATOM 995 N N . ASP A 1 125 ? 7.863 -16.849 -18.285 1.00 52.19 125 ASP A N 1
ATOM 996 C CA . ASP A 1 125 ? 7.169 -18.123 -18.043 1.00 52.19 125 ASP A CA 1
ATOM 997 C C . ASP A 1 125 ? 6.996 -18.457 -16.541 1.00 52.19 125 ASP A C 1
ATOM 999 O O . ASP A 1 125 ? 6.022 -19.101 -16.152 1.00 52.19 125 ASP A O 1
ATOM 1003 N N . ASP A 1 126 ? 7.892 -17.982 -15.674 1.00 50.41 126 ASP A N 1
ATOM 1004 C CA . ASP A 1 126 ? 7.855 -18.179 -14.219 1.00 50.41 126 ASP A CA 1
ATOM 1005 C C . ASP A 1 126 ? 7.124 -17.037 -13.482 1.00 50.41 126 ASP A C 1
ATOM 1007 O O . ASP A 1 126 ? 6.752 -17.182 -12.310 1.00 50.41 126 ASP A O 1
ATOM 1011 N N . LEU A 1 127 ? 6.892 -15.895 -14.142 1.00 51.06 127 LEU A N 1
ATOM 1012 C CA . LEU A 1 127 ? 6.177 -14.753 -13.567 1.00 51.06 127 LEU A CA 1
ATOM 1013 C C . LEU A 1 127 ? 4.697 -15.079 -13.330 1.00 51.06 127 LEU A C 1
ATOM 1015 O O . LEU A 1 127 ? 4.169 -14.760 -12.262 1.00 51.06 127 LEU A O 1
ATOM 1019 N N . GLU A 1 128 ? 4.022 -15.746 -14.274 1.00 54.06 128 GLU A N 1
ATOM 1020 C CA . GLU A 1 128 ? 2.629 -16.177 -14.084 1.00 54.06 128 GLU A CA 1
ATOM 1021 C C . GLU A 1 128 ? 2.503 -17.182 -12.935 1.00 54.06 128 GLU A C 1
ATOM 1023 O O . GLU A 1 128 ? 1.593 -17.057 -12.113 1.00 54.06 128 GLU A O 1
ATOM 1028 N N . ASP A 1 129 ? 3.430 -18.132 -12.815 1.00 54.94 129 ASP A N 1
ATOM 1029 C CA . ASP A 1 129 ? 3.436 -19.119 -11.733 1.00 54.94 129 ASP A CA 1
ATOM 1030 C C . ASP A 1 129 ? 3.798 -18.496 -10.377 1.00 54.94 129 ASP A C 1
ATOM 1032 O O . ASP A 1 129 ? 3.183 -18.820 -9.352 1.00 54.94 129 ASP A O 1
ATOM 1036 N N . PHE A 1 130 ? 4.720 -17.532 -10.347 1.00 57.81 130 PHE A N 1
ATOM 1037 C CA . PHE A 1 130 ? 5.036 -16.753 -9.153 1.00 57.81 130 PHE A CA 1
ATOM 1038 C C . PHE A 1 130 ? 3.854 -15.888 -8.715 1.00 57.81 130 PHE A C 1
ATOM 1040 O O . PHE A 1 130 ? 3.467 -15.909 -7.541 1.00 57.81 130 PHE A O 1
ATOM 1047 N N . LEU A 1 131 ? 3.229 -15.162 -9.646 1.00 58.34 131 LEU A N 1
ATOM 1048 C CA . LEU A 1 131 ? 2.031 -14.383 -9.376 1.00 58.34 131 LEU A CA 1
ATOM 1049 C C . LEU A 1 131 ? 0.915 -15.311 -8.895 1.00 58.34 131 LEU A C 1
ATOM 1051 O O . LEU A 1 131 ? 0.361 -15.051 -7.830 1.00 58.34 131 LEU A O 1
ATOM 1055 N N . ASN A 1 132 ? 0.634 -16.425 -9.572 1.00 59.22 132 ASN A N 1
ATOM 1056 C CA . ASN A 1 132 ? -0.377 -17.404 -9.161 1.00 59.22 132 ASN A CA 1
ATOM 1057 C C . ASN A 1 132 ? -0.088 -17.998 -7.774 1.00 59.22 132 ASN A C 1
ATOM 1059 O O . ASN A 1 132 ? -0.998 -18.105 -6.947 1.00 59.22 132 ASN A O 1
ATOM 1063 N N . SER A 1 133 ? 1.170 -18.303 -7.458 1.00 60.41 133 SER A N 1
ATOM 1064 C CA . SER A 1 133 ? 1.614 -18.721 -6.122 1.00 60.41 133 SER A CA 1
ATOM 1065 C C . SER A 1 133 ? 1.387 -17.620 -5.076 1.00 60.41 133 SER A C 1
ATOM 1067 O O . SER A 1 133 ? 0.887 -17.867 -3.975 1.00 60.41 133 SER A O 1
ATOM 1069 N N . ILE A 1 134 ? 1.641 -16.356 -5.422 1.00 57.06 134 ILE A N 1
ATOM 1070 C CA . ILE A 1 134 ? 1.403 -15.204 -4.549 1.00 57.06 134 ILE A CA 1
ATOM 1071 C C . ILE A 1 134 ? -0.086 -14.876 -4.379 1.00 57.06 134 ILE A C 1
ATOM 1073 O O . ILE A 1 134 ? -0.484 -14.474 -3.276 1.00 57.06 134 ILE A O 1
ATOM 1077 N N . TYR A 1 135 ? -0.893 -15.017 -5.431 1.00 52.38 135 TYR A N 1
ATOM 1078 C CA . TYR A 1 135 ? -2.343 -14.819 -5.454 1.00 52.38 135 TYR A CA 1
ATOM 1079 C C . TYR A 1 135 ? -3.069 -15.913 -4.660 1.00 52.38 135 TYR A C 1
ATOM 1081 O O . TYR A 1 135 ? -3.988 -15.573 -3.915 1.00 52.38 135 TYR A O 1
ATOM 1089 N N . ASN A 1 136 ? -2.613 -17.171 -4.735 1.00 52.38 136 ASN A N 1
ATOM 1090 C CA . ASN A 1 136 ? -3.257 -18.322 -4.089 1.00 52.38 136 ASN A CA 1
ATOM 1091 C C . ASN A 1 136 ? -2.730 -18.657 -2.685 1.00 52.38 136 ASN A C 1
ATOM 1093 O O . ASN A 1 136 ? -3.445 -19.295 -1.909 1.00 52.38 136 ASN A O 1
ATOM 1097 N N . ALA A 1 137 ? -1.522 -18.218 -2.312 1.00 48.88 137 ALA A N 1
ATOM 1098 C CA . ALA A 1 137 ? -1.034 -18.347 -0.938 1.00 48.88 137 ALA A CA 1
ATOM 1099 C C . ALA A 1 137 ? -1.786 -17.361 -0.026 1.00 48.88 137 ALA A C 1
ATOM 1101 O O . ALA A 1 137 ? -1.386 -16.198 0.138 1.00 48.88 137 ALA A O 1
ATOM 1102 N N . SER A 1 138 ? -2.910 -17.880 0.471 1.00 41.12 138 SER A N 1
ATOM 1103 C CA . SER A 1 138 ? -3.900 -17.292 1.376 1.00 41.12 138 SER A CA 1
ATOM 1104 C C . SER A 1 138 ? -3.353 -17.134 2.788 1.00 41.12 138 SER A C 1
ATOM 1106 O O . SER A 1 138 ? -2.770 -18.115 3.299 1.00 41.12 138 SER A O 1
#

Sequence (138 aa):
MVYILPGLQGLSLVSANGPQSHPFLGIISYIFAPSLTTITVSVCWGASWITVQHHMNSHHLPNLYRLRYLDDTLEHYPCGIERFTSLRCLVIHDEEQFYNLSTLVDLAPLNYLRKLAISIQVDDDDLEDFLNSIYNAS

Foldseek 3Di:
DAAPCQQDAEEEAEDDDDQDADPCLVVLLSPLHLNYQEYEYAEHPNDAPQSNLVSNLVDQNQNHAYYYYHYQPNPDDSPSPLSNLNHAEYYAEYAPDDDDVVSCVSCVSNPNHNYYHYDYDDDPVCVVVVVVCVVPPD

=== Feature glossary ===
Reading guide. The protein is described through the following features:

Foldseek 3Di. A 3Di character summarizes, for each residue, the relative orientation of the Cα frame of its nearest spatial neighbor. Because it encodes fold topology rather than chemistry, 3Di alignments detect remote structural similarity that sequence alignment misses.

Contact-map, Ramachandran, and PAE plots. Plot images: a contact map (which residues are close in 3D, as an N×N binary image), a Ramachandran scatter (backbone torsion angles, revealing secondary-structure composition at a glance), and — for AlphaFold structures — a PAE heatmap (pairwise prediction confidence).

Radius of gyration, Cα contacts, bounding box. Radius of gyration (Rg) is the root-mean-square distance of Cα atoms from their centroid — a single number for overall size and compactness. A globular domain of N residues has Rg ≈ 2.2·N^0.38 Å; an extended or disordered chain has a much larger Rg. The Cα contact count is the number of residue pairs whose Cα atoms are within 8 Å and are more than four positions apart in sequence — a standard proxy for tertiary packing density. The bounding box is the smallest axis-aligned box enclosing all Cα atoms.

Secondary structure (8-state, DSSP). Eight-state secondary structure (DSSP): H is the canonical α-helix, G the tighter 3₁₀-helix, I the wider π-helix; E/B are β-structure, T and S are turns and bends, and '-' is everything else. DSSP derives these from the pattern of main-chain N–H···O=C hydrogen bonds, not from the sequence.

B-factor. B-factor (Debye–Waller factor) reflects atomic displacement in the crystal lattice. It is an experimental observable (units Å²), not a prediction; low values mean the atom is pinned down, high values mean it moves or is heterogeneous across the crystal.

pLDDT. pLDDT is the predicted lDDT-Cα score: AlphaFold's confidence that the local environment of each residue (all inter-atomic distances within 15 Å) is correctly placed. It is a per-residue number between 0 and 100, with higher meaning more reliable.

Nearest PDB structures. Nearest PDB neighbors are the top structural matches found by Foldseek when searching this structure against the entire Protein Data Bank. Each hit reports a TM-score (0 to 1; >0.5 almost always implies the same fold) and an E-value. These are *structural* homologs — they may share no detectable sequence similarity.

Solvent-accessible surface area. Accessible surface area quantifies burial. A residue with SASA near zero is packed into the hydrophobic core; one with SASA >100 Å² sits on the surface. Computed here via the Shrake–Rupley numerical algorithm with a 1.4 Å probe.

Rendered structure images. Structure images are PyMOL renders from six orthogonal camera directions. Cartoon representation draws helices as coils and strands as arrows; sticks shows the backbone as bonds; surface shows the solvent-excluded envelope. Rainbow coloring maps sequence position to hue (blue→red, N→C); chain coloring assigns a distinct color per polypeptide.

Backbone torsions (φ/ψ). φ (phi) and ψ (psi) are the two rotatable backbone dihedrals per residue: φ is the C(i-1)–N–Cα–C torsion, ψ is the N–Cα–C–N(i+1) torsion, both in degrees on (−180°, 180°]. α-helical residues cluster near (−60°, −45°); β-strand residues near (−120°, +130°). A Ramachandran plot is simply a scatter of (φ, ψ) for every residue.

Predicted aligned error. Predicted Aligned Error (PAE) is an AlphaFold confidence matrix: entry (i, j) is the expected error in the position of residue j, in ångströms, when the prediction is superimposed on the true structure at residue i. Low PAE within a block of residues means that block is internally rigid and well-predicted; high PAE between two blocks means their relative placement is uncertain even if each block individually is confident.

mmCIF coordinates. Structure coordinates are given as an mmCIF _atom_site loop: one row per atom with element, residue name, chain id, sequence number, and x/y/z position in Å. Only the four main-chain atoms per residue are included here; side chains are omitted to keep the record compact.

InterPro / GO / CATH / organism. Database cross-references. InterPro integrates a dozen domain/family signature databases into unified entries with residue-range hits. GO terms attach function/process/location labels with evidence codes. CATH codes position the fold in a four-level structural taxonomy. Organism is the NCBI-taxonomy species name.

Secondary structure (3-state, P-SEA). SS3 is a coarse helix/strand/coil call (letters a/b/c) made by the P-SEA algorithm from inter-Cα distances and dihedrals. It is less detailed than DSSP but needs only Cα positions.

Sequence. Sequence gives the chain of amino acids in standard one-letter code (A=alanine, C=cysteine, …, Y=tyrosine), read N→C. It is the only feature that is directly encoded by the gene; all structural features are derived from the folded form of this sequence.